Protein AF-A0A8C5RHL9-F1 (afdb_monomer_lite)

Sequence (104 aa):
IWLSSKYILYLTKCLQQFEETVRTLNNLYAEAEKLGSQSYLEGCLACLTAYTIFLCMETHYEKVLKKIAKYIQEQNEKIYAPQGLLLTDPIERGLRVVSFPVGS

InterPro domains:
  IPR019383 Golgin subfamily A member 7/ERF4 [PF10256] (16-98)
  IPR051371 Ras-specific palmitoyltransferase complex [PTHR13254] (16-100)

Radius of gyration: 36.52 Å; chains: 1; bounding box: 78×40×92 Å

Secondary structure (DSSP, 8-state):
-HHHHHHHHHHHHHHHHHHHHHHHHHHHHHHHHS--HHHHHHHHHHHHHHHHHHHHS--HHHHHHHHHHHHHHHHIIIIIGGGT--PPPGGGGTT---------

Foldseek 3Di:
DVVVVVVVVVVVVVVVVVVVVVVVVVVVVVVVVPDDPVVVVVVVVVVVVVVCCVVVCPDVVNVVLVVVQVVQVVCCVPPAVVVVHHWDRCVVVVNDTDDHPPDD

pLDDT: mean 79.17, std 13.0, range [38.03, 96.69]

Structure (mmCIF, N/CA/C/O backbone):
data_AF-A0A8C5RHL9-F1
#
_entry.id   AF-A0A8C5RHL9-F1
#
loop_
_atom_site.group_PDB
_atom_site.id
_atom_site.type_symbol
_atom_site.label_atom_id
_atom_site.label_alt_id
_atom_site.label_comp_id
_atom_site.label_asym_id
_atom_site.label_entity_id
_atom_site.label_seq_id
_atom_site.pdbx_PDB_ins_code
_atom_site.Cartn_x
_atom_site.Cartn_y
_atom_site.Cartn_z
_atom_site.occupancy
_atom_site.B_iso_or_equiv
_atom_site.auth_seq_id
_atom_site.auth_comp_id
_atom_site.auth_asym_id
_atom_site.auth_atom_id
_atom_site.pdbx_PDB_model_num
ATOM 1 N N . ILE A 1 1 ? 33.264 29.184 -51.253 1.00 61.00 1 ILE A N 1
ATOM 2 C CA . ILE A 1 1 ? 33.433 27.715 -51.416 1.00 61.00 1 ILE A CA 1
ATOM 3 C C . ILE A 1 1 ? 33.905 27.056 -50.109 1.00 61.00 1 ILE A C 1
ATOM 5 O O . ILE A 1 1 ? 33.161 26.258 -49.559 1.00 61.00 1 ILE A O 1
ATOM 9 N N . TRP A 1 2 ? 35.049 27.444 -49.527 1.00 49.56 2 TRP A N 1
ATOM 10 C CA . TRP A 1 2 ? 35.565 26.866 -48.266 1.00 49.56 2 TRP A CA 1
ATOM 11 C C . TRP A 1 2 ? 34.645 27.006 -47.035 1.00 49.56 2 TRP A C 1
ATOM 13 O O . TRP A 1 2 ? 34.410 26.027 -46.331 1.00 49.56 2 TRP A O 1
ATOM 23 N N . LEU A 1 3 ? 34.076 28.193 -46.794 1.00 59.22 3 LEU A N 1
ATOM 24 C CA . LEU A 1 3 ? 33.124 28.418 -45.690 1.00 59.22 3 LEU A CA 1
ATOM 25 C C . LEU A 1 3 ? 31.836 27.595 -45.847 1.00 59.22 3 LEU A C 1
ATOM 27 O O . LEU A 1 3 ? 31.324 27.061 -44.870 1.00 59.22 3 LEU A O 1
ATOM 31 N N . SER A 1 4 ? 31.363 27.432 -47.085 1.00 70.75 4 SER A N 1
ATOM 32 C CA . SER A 1 4 ? 30.184 26.619 -47.405 1.00 70.75 4 SER A CA 1
ATOM 33 C C . SER A 1 4 ? 30.440 25.127 -47.153 1.00 70.75 4 SER A C 1
ATOM 35 O O . SER A 1 4 ? 29.610 24.470 -46.537 1.00 70.75 4 SER A O 1
ATOM 37 N N . SER A 1 5 ? 31.627 24.615 -47.497 1.00 74.56 5 SER A N 1
ATOM 38 C CA . SER A 1 5 ? 32.005 23.217 -47.233 1.00 74.56 5 SER A CA 1
ATOM 39 C C . SER A 1 5 ? 32.120 22.902 -45.730 1.00 74.56 5 SER A C 1
ATOM 41 O O . SER A 1 5 ? 31.651 21.865 -45.263 1.00 74.56 5 SER A O 1
ATOM 43 N N . LYS A 1 6 ? 32.658 23.836 -44.930 1.00 77.94 6 LYS A N 1
ATOM 44 C CA . LYS A 1 6 ? 32.761 23.689 -43.465 1.00 77.94 6 LYS A CA 1
ATOM 45 C C . LYS A 1 6 ? 31.388 23.702 -42.778 1.00 77.94 6 LYS A C 1
ATOM 47 O O . LYS A 1 6 ? 31.178 22.968 -41.815 1.00 77.94 6 LYS A O 1
ATOM 52 N N . TYR A 1 7 ? 30.458 24.509 -43.291 1.00 79.56 7 TYR A N 1
ATOM 53 C CA . TYR A 1 7 ? 29.080 24.582 -42.801 1.00 79.56 7 TYR A CA 1
ATOM 54 C C . TYR A 1 7 ? 28.293 23.304 -43.120 1.00 79.56 7 TYR A C 1
ATOM 56 O O . TYR A 1 7 ? 27.595 22.786 -42.255 1.00 79.56 7 TYR A O 1
ATOM 64 N N . ILE A 1 8 ? 28.474 22.750 -44.325 1.00 80.06 8 ILE A N 1
ATOM 65 C CA . ILE A 1 8 ? 27.904 21.453 -44.718 1.00 80.06 8 ILE A CA 1
ATOM 66 C C . ILE A 1 8 ? 28.433 20.340 -43.806 1.00 80.06 8 ILE A C 1
ATOM 68 O O . ILE A 1 8 ? 27.642 19.579 -43.265 1.00 80.06 8 ILE A O 1
ATOM 72 N N . LEU A 1 9 ? 29.746 20.287 -43.554 1.00 82.25 9 LEU A N 1
ATOM 73 C CA . LEU A 1 9 ? 30.333 19.292 -42.649 1.00 82.25 9 LEU A CA 1
ATOM 74 C C . LEU A 1 9 ? 29.773 19.401 -41.217 1.00 82.25 9 LEU A C 1
ATOM 76 O O . LEU A 1 9 ? 29.502 18.385 -40.579 1.00 82.25 9 LEU A O 1
ATOM 80 N N . TYR A 1 10 ? 29.578 20.624 -40.717 1.00 80.94 10 TYR A N 1
ATOM 81 C CA . TYR A 1 10 ? 28.991 20.870 -39.398 1.00 80.94 10 TYR A CA 1
ATOM 82 C C . TYR A 1 10 ? 27.521 20.429 -39.322 1.00 80.94 10 TYR A C 1
ATOM 84 O O . TYR A 1 10 ? 27.134 19.753 -38.370 1.00 80.94 10 TYR A O 1
ATOM 92 N N . LEU A 1 11 ? 26.721 20.754 -40.343 1.00 82.50 11 LEU A N 1
ATOM 93 C CA . LEU A 1 11 ? 25.326 20.321 -40.461 1.00 82.50 11 LEU A CA 1
ATOM 94 C C . LEU A 1 11 ? 25.204 18.798 -40.519 1.00 82.50 11 LEU A C 1
ATOM 96 O O . LEU A 1 11 ? 24.412 18.232 -39.772 1.00 82.50 11 LEU A O 1
ATOM 100 N N . THR A 1 12 ? 26.021 18.130 -41.336 1.00 85.12 12 THR A N 1
ATOM 101 C CA . THR A 1 12 ? 26.022 16.664 -41.432 1.00 85.12 12 THR A CA 1
ATOM 102 C C . THR A 1 12 ? 26.402 16.022 -40.101 1.00 85.12 12 THR A C 1
ATOM 104 O O . THR A 1 12 ? 25.735 15.090 -39.665 1.00 85.12 12 THR A O 1
ATOM 107 N N . LYS A 1 13 ? 27.413 16.554 -39.402 1.00 90.25 13 LYS A N 1
ATOM 108 C CA . LYS A 1 13 ? 27.804 16.057 -38.075 1.00 90.25 13 LYS A CA 1
ATOM 109 C C . LYS A 1 13 ? 26.684 16.228 -37.042 1.00 90.25 13 LYS A C 1
ATOM 111 O O . LYS A 1 13 ? 26.456 15.338 -36.230 1.00 90.25 13 LYS A O 1
ATOM 116 N N . CYS A 1 14 ? 25.980 17.357 -37.076 1.00 86.81 14 CYS A N 1
ATOM 117 C CA . CYS A 1 14 ? 24.854 17.621 -36.181 1.00 86.81 14 CYS A CA 1
ATOM 118 C C . CYS A 1 14 ? 23.673 16.676 -36.462 1.00 86.81 14 CYS A C 1
ATOM 120 O O . CYS A 1 14 ? 23.094 16.117 -35.534 1.00 86.81 14 CYS A O 1
ATOM 122 N N . LEU A 1 15 ? 23.365 16.439 -37.743 1.00 90.44 15 LEU A N 1
ATOM 123 C CA . LEU A 1 15 ? 22.336 15.487 -38.170 1.00 90.44 15 LEU A CA 1
ATOM 124 C C . LEU A 1 15 ? 22.659 14.057 -37.724 1.00 90.44 15 LEU A C 1
ATOM 126 O O . LEU A 1 15 ? 21.780 13.383 -37.197 1.00 90.44 15 LEU A O 1
ATOM 130 N N . GLN A 1 16 ? 23.915 13.624 -37.858 1.00 92.62 16 GLN A N 1
ATOM 131 C CA . GLN A 1 16 ? 24.352 12.311 -37.373 1.00 92.62 16 GLN A CA 1
ATOM 132 C C . GLN A 1 16 ? 24.205 12.181 -35.853 1.00 92.62 16 GLN A C 1
ATOM 134 O O . GLN A 1 16 ? 23.656 11.193 -35.374 1.00 92.62 16 GLN A O 1
ATOM 139 N N . GLN A 1 17 ? 24.614 13.202 -35.093 1.00 93.31 17 GLN A N 1
ATOM 140 C CA . GLN A 1 17 ? 24.461 13.204 -33.636 1.00 93.31 17 GLN A CA 1
ATOM 141 C C . GLN A 1 17 ? 22.985 13.120 -33.218 1.00 93.31 17 GLN A C 1
ATOM 143 O O . GLN A 1 17 ? 22.633 12.426 -32.262 1.00 93.31 17 GLN A O 1
ATOM 148 N N . PHE A 1 18 ? 22.114 13.835 -33.932 1.00 92.88 18 PHE A N 1
ATOM 149 C CA . PHE A 1 18 ? 20.677 13.801 -33.695 1.00 92.88 18 PHE A CA 1
ATOM 150 C C . PHE A 1 18 ? 20.091 12.417 -33.995 1.00 92.88 18 PHE A C 1
ATOM 152 O O . PHE A 1 18 ? 19.347 11.883 -33.175 1.00 92.88 18 PHE A O 1
ATOM 159 N N . GLU A 1 19 ? 20.467 11.806 -35.119 1.00 95.00 19 GLU A N 1
ATOM 160 C CA . GLU A 1 19 ? 20.021 10.461 -35.492 1.00 95.00 19 GLU A CA 1
ATOM 161 C C . GLU A 1 19 ? 20.449 9.410 -34.456 1.00 95.00 19 GLU A C 1
ATOM 163 O O . GLU A 1 19 ? 19.627 8.604 -34.019 1.00 95.00 19 GLU A O 1
ATOM 168 N N . GLU A 1 20 ? 21.701 9.453 -33.992 1.00 96.50 20 GLU A N 1
ATOM 169 C CA . GLU A 1 20 ? 22.194 8.576 -32.922 1.00 96.50 20 GLU A CA 1
ATOM 170 C C . GLU A 1 20 ? 21.436 8.783 -31.607 1.00 96.50 20 GLU A C 1
ATOM 172 O O . GLU A 1 20 ? 21.088 7.815 -30.923 1.00 96.50 20 GLU A O 1
ATOM 177 N N . THR A 1 21 ? 21.127 10.037 -31.271 1.00 95.12 21 THR A N 1
ATOM 178 C CA . THR A 1 21 ? 20.351 10.375 -30.071 1.00 95.12 21 THR A CA 1
ATOM 179 C C . THR A 1 21 ? 18.939 9.801 -30.159 1.00 95.12 21 THR A C 1
ATOM 181 O O . THR A 1 21 ? 18.498 9.118 -29.237 1.00 95.12 21 THR A O 1
ATOM 184 N N . VAL A 1 22 ? 18.239 10.010 -31.280 1.00 96.44 22 VAL A N 1
ATOM 185 C CA . VAL A 1 22 ? 16.883 9.478 -31.497 1.00 96.44 22 VAL A CA 1
ATOM 186 C C . VAL A 1 22 ? 16.888 7.952 -31.498 1.00 96.44 22 VAL A C 1
ATOM 188 O O . VAL A 1 22 ? 16.023 7.336 -30.879 1.00 96.44 22 VAL A O 1
ATOM 191 N N . ARG A 1 23 ? 17.884 7.320 -32.128 1.00 96.69 23 ARG A N 1
ATOM 192 C CA . ARG A 1 23 ? 18.037 5.860 -32.111 1.00 96.69 23 ARG A CA 1
ATOM 193 C C . ARG A 1 23 ? 18.217 5.332 -30.689 1.00 96.69 23 ARG A C 1
ATOM 195 O O . ARG A 1 23 ? 17.587 4.344 -30.324 1.00 96.69 23 ARG A O 1
ATOM 202 N N . THR A 1 24 ? 19.043 5.999 -29.887 1.00 96.31 24 THR A N 1
ATOM 203 C CA . THR A 1 24 ? 19.272 5.632 -28.483 1.00 96.31 24 THR A CA 1
ATOM 204 C C . THR A 1 24 ? 17.996 5.785 -27.663 1.00 96.31 24 THR A C 1
ATOM 206 O O . THR A 1 24 ? 17.625 4.865 -26.942 1.00 96.31 24 THR A O 1
ATOM 209 N N . LEU A 1 25 ? 17.279 6.901 -27.822 1.00 95.19 25 LEU A N 1
ATOM 210 C CA . LEU A 1 25 ? 15.997 7.126 -27.152 1.00 95.19 25 LEU A CA 1
ATOM 211 C C . LEU A 1 25 ? 14.975 6.047 -27.509 1.00 95.19 25 LEU A C 1
ATOM 213 O O . LEU A 1 25 ? 14.365 5.472 -26.615 1.00 95.19 25 LEU A O 1
ATOM 217 N N . ASN A 1 26 ? 14.823 5.723 -28.792 1.00 95.25 26 ASN A N 1
ATOM 218 C CA . ASN A 1 26 ? 13.902 4.677 -29.232 1.00 95.25 26 ASN A CA 1
ATOM 2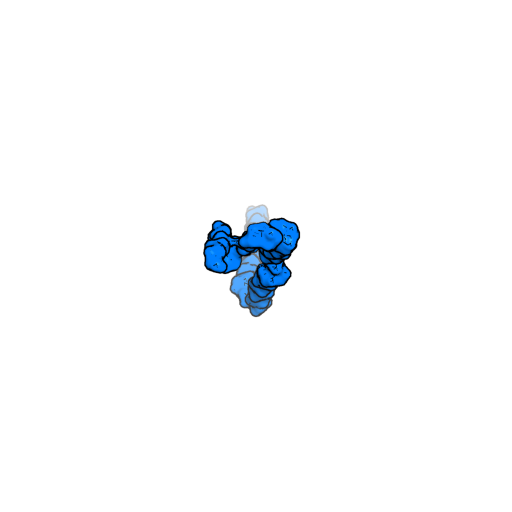19 C C . ASN A 1 26 ? 14.261 3.308 -28.637 1.00 95.25 26 ASN A C 1
ATOM 221 O O . ASN A 1 26 ? 13.365 2.569 -28.241 1.00 95.25 26 ASN A O 1
ATOM 225 N N . ASN A 1 27 ? 15.554 2.983 -28.520 1.00 94.75 27 ASN A N 1
ATOM 226 C CA . ASN A 1 27 ? 15.992 1.752 -27.860 1.00 94.75 27 ASN A CA 1
ATOM 227 C C . ASN A 1 27 ? 15.634 1.742 -26.366 1.00 94.75 27 ASN A C 1
ATOM 229 O O . ASN A 1 27 ? 15.157 0.724 -25.875 1.00 94.75 27 ASN A O 1
ATOM 233 N N . LEU A 1 28 ? 15.811 2.866 -25.664 1.00 91.56 28 LEU A N 1
ATOM 234 C CA . LEU A 1 28 ? 15.437 2.998 -24.251 1.00 91.56 28 LEU A CA 1
ATOM 235 C C . LEU A 1 28 ? 13.919 2.879 -24.046 1.00 91.56 28 LEU A C 1
ATOM 237 O O . LEU A 1 28 ? 13.479 2.216 -23.112 1.00 91.56 28 LEU A O 1
ATOM 241 N N . TYR A 1 29 ? 13.110 3.465 -24.932 1.00 88.00 29 TYR A N 1
ATOM 242 C CA . TYR A 1 29 ? 11.654 3.288 -24.898 1.00 88.00 29 TYR A CA 1
ATOM 243 C C . TYR A 1 29 ? 11.251 1.836 -25.173 1.00 88.00 29 TYR A C 1
ATOM 245 O O . TYR A 1 29 ? 10.424 1.291 -24.448 1.00 88.00 29 TYR A O 1
ATOM 253 N N . ALA A 1 30 ? 11.879 1.178 -26.151 1.00 89.62 30 ALA A N 1
ATOM 254 C CA . ALA A 1 30 ? 11.634 -0.236 -26.431 1.00 89.62 30 ALA A CA 1
ATOM 255 C C . ALA A 1 30 ? 12.052 -1.152 -25.264 1.00 89.62 30 ALA A C 1
ATOM 257 O O . ALA A 1 30 ? 11.460 -2.211 -25.064 1.00 89.62 30 ALA A O 1
ATOM 258 N N . GLU A 1 31 ? 13.071 -0.769 -24.491 1.00 86.69 31 GLU A N 1
ATOM 259 C CA . GLU A 1 31 ? 13.458 -1.458 -23.258 1.00 86.69 31 GLU A CA 1
ATOM 260 C C . GLU A 1 31 ? 12.436 -1.233 -22.137 1.00 86.69 31 GLU A C 1
ATOM 262 O O . GLU A 1 31 ? 12.041 -2.194 -21.484 1.00 86.69 31 GLU A O 1
ATOM 267 N N . ALA A 1 32 ? 11.934 -0.007 -21.969 1.00 82.56 32 ALA A N 1
ATOM 268 C CA . ALA A 1 32 ? 10.886 0.301 -20.996 1.00 82.56 32 ALA A CA 1
ATOM 269 C C . ALA A 1 32 ? 9.553 -0.413 -21.302 1.00 82.56 32 ALA A C 1
ATOM 271 O O . ALA A 1 32 ? 8.852 -0.835 -20.384 1.00 82.56 32 ALA A O 1
ATOM 272 N N . GLU A 1 33 ? 9.204 -0.577 -22.582 1.00 77.44 33 GLU A N 1
ATOM 273 C CA . GLU A 1 33 ? 8.015 -1.325 -23.015 1.00 77.44 33 GLU A CA 1
ATOM 274 C C . GLU A 1 33 ? 8.161 -2.840 -22.839 1.00 77.44 33 GLU A C 1
ATOM 276 O O . GLU A 1 33 ? 7.162 -3.550 -22.684 1.00 77.44 33 GLU A O 1
ATOM 281 N N . LYS A 1 34 ? 9.394 -3.360 -22.831 1.00 78.19 34 LYS A N 1
ATOM 282 C CA . LYS A 1 34 ? 9.657 -4.752 -22.462 1.00 78.19 34 LYS A CA 1
ATOM 283 C C . LYS A 1 34 ? 9.461 -4.906 -20.960 1.00 78.19 34 LYS A C 1
ATOM 285 O O . LYS A 1 34 ? 10.406 -4.891 -20.180 1.00 78.19 34 LYS A O 1
ATOM 290 N N . LEU A 1 35 ? 8.209 -5.114 -20.569 1.00 65.44 35 LEU A N 1
ATOM 291 C CA . LEU A 1 35 ? 7.834 -5.511 -19.219 1.00 65.44 35 LEU A CA 1
ATOM 292 C C . LEU A 1 35 ? 8.604 -6.781 -18.836 1.00 65.44 35 LEU A C 1
ATOM 294 O O . LEU A 1 35 ? 8.304 -7.885 -19.296 1.00 65.44 35 LEU A O 1
ATOM 298 N N . GLY A 1 36 ? 9.634 -6.613 -18.009 1.00 70.19 36 GLY A N 1
ATOM 299 C CA . GLY A 1 36 ? 10.389 -7.720 -17.449 1.00 70.19 36 GLY A CA 1
ATOM 300 C C . GLY A 1 36 ? 9.550 -8.480 -16.425 1.00 70.19 36 GLY A C 1
ATOM 301 O O . GLY A 1 36 ? 8.653 -7.926 -15.787 1.00 70.19 36 GLY A O 1
ATOM 302 N N . SER A 1 37 ? 9.887 -9.749 -16.189 1.00 64.19 37 SER A N 1
ATOM 303 C CA . SER A 1 37 ? 9.316 -10.528 -15.079 1.00 64.19 37 SER A CA 1
ATOM 304 C C . SER A 1 37 ? 9.473 -9.823 -13.721 1.00 64.19 37 SER A C 1
ATOM 306 O O . SER A 1 37 ? 8.662 -10.029 -12.823 1.00 64.19 37 SER A O 1
ATOM 308 N N . GLN A 1 38 ? 10.476 -8.949 -13.587 1.00 74.38 38 GLN A N 1
ATOM 309 C CA . GLN A 1 38 ? 10.700 -8.102 -12.417 1.00 74.38 38 GLN A CA 1
ATOM 310 C C . GLN A 1 38 ? 9.555 -7.111 -12.172 1.00 74.38 38 GLN A C 1
ATOM 312 O O . GLN A 1 38 ? 9.072 -7.042 -11.048 1.00 74.38 38 GLN A O 1
ATOM 317 N N . SER A 1 39 ? 9.037 -6.433 -13.200 1.00 78.00 39 SER A N 1
ATOM 318 C CA . SER A 1 39 ? 7.916 -5.490 -13.047 1.00 78.00 39 SER A CA 1
ATOM 319 C C . SER A 1 39 ? 6.630 -6.188 -12.589 1.00 78.00 39 SER A C 1
ATOM 321 O O . SER A 1 39 ? 5.850 -5.630 -11.819 1.00 78.00 39 SER A O 1
ATOM 323 N N . TYR A 1 40 ? 6.421 -7.443 -13.006 1.00 74.62 40 TYR A N 1
ATOM 324 C CA . TYR A 1 40 ? 5.314 -8.262 -12.503 1.00 74.62 40 TYR A CA 1
ATOM 325 C C . TYR A 1 40 ? 5.473 -8.573 -11.009 1.00 74.62 40 TYR A C 1
ATOM 327 O O . TYR A 1 40 ? 4.512 -8.459 -10.245 1.00 74.62 40 TYR A O 1
ATOM 335 N N . LEU A 1 41 ? 6.688 -8.930 -10.581 1.00 83.62 41 LEU A N 1
ATOM 336 C CA . LEU A 1 41 ? 6.994 -9.184 -9.173 1.00 83.62 41 LEU A CA 1
ATOM 337 C C . LEU A 1 41 ? 6.853 -7.916 -8.327 1.00 83.62 41 LEU A C 1
ATOM 339 O O . LEU A 1 41 ? 6.273 -7.984 -7.249 1.00 83.62 41 LEU A O 1
ATOM 343 N N . GLU A 1 42 ? 7.306 -6.765 -8.821 1.00 84.19 42 GLU A N 1
ATOM 344 C CA . GLU A 1 42 ? 7.119 -5.467 -8.165 1.00 84.19 42 GLU A CA 1
ATOM 345 C C . GLU A 1 42 ? 5.634 -5.135 -7.991 1.00 84.19 42 GLU A C 1
ATOM 347 O O . GLU A 1 42 ? 5.205 -4.791 -6.889 1.00 84.19 42 GLU A O 1
ATOM 352 N N . GLY A 1 43 ? 4.824 -5.318 -9.039 1.00 86.00 43 GLY A N 1
ATOM 353 C CA . GLY A 1 43 ? 3.374 -5.132 -8.969 1.00 86.00 43 GLY A CA 1
ATOM 354 C C . GLY A 1 43 ? 2.701 -6.074 -7.966 1.00 86.00 43 GLY A C 1
ATOM 355 O O . GLY A 1 43 ? 1.870 -5.639 -7.164 1.00 86.00 43 GLY A O 1
ATOM 356 N N . CYS A 1 44 ? 3.095 -7.352 -7.950 1.00 87.81 44 CYS A N 1
ATOM 357 C CA . CYS A 1 44 ? 2.597 -8.330 -6.981 1.00 87.81 44 CYS A CA 1
ATOM 358 C C . CYS A 1 44 ? 2.991 -7.958 -5.547 1.00 87.81 44 CYS A C 1
ATOM 360 O O . CYS A 1 44 ? 2.143 -7.976 -4.657 1.00 87.81 44 CYS A O 1
ATOM 362 N N . LEU A 1 45 ? 4.250 -7.579 -5.317 1.00 88.69 45 LEU A N 1
ATOM 363 C CA . LEU A 1 45 ? 4.752 -7.164 -4.007 1.00 88.69 45 LEU A CA 1
ATOM 364 C C . LEU A 1 45 ? 4.061 -5.894 -3.511 1.00 88.69 45 LEU A C 1
ATOM 366 O O . LEU A 1 45 ? 3.699 -5.828 -2.337 1.00 88.69 45 LEU A O 1
ATOM 370 N N . ALA A 1 46 ? 3.816 -4.918 -4.385 1.00 91.50 46 ALA A N 1
ATOM 371 C CA . ALA A 1 46 ? 3.066 -3.714 -4.042 1.00 91.50 46 ALA A CA 1
ATOM 372 C C . ALA A 1 46 ? 1.630 -4.053 -3.608 1.00 91.50 46 ALA A C 1
ATOM 374 O O . ALA A 1 46 ? 1.181 -3.602 -2.552 1.00 91.50 46 ALA A O 1
ATOM 375 N N . CYS A 1 47 ? 0.932 -4.908 -4.366 1.00 90.12 47 CYS A N 1
ATOM 376 C CA . CYS A 1 47 ? -0.422 -5.349 -4.022 1.00 90.12 47 CYS A CA 1
ATOM 377 C C . CYS A 1 47 ? -0.448 -6.112 -2.692 1.00 90.12 47 CYS A C 1
ATOM 379 O O . CYS A 1 47 ? -1.239 -5.791 -1.807 1.00 90.12 47 CYS A O 1
ATOM 381 N N . LEU A 1 48 ? 0.443 -7.093 -2.526 1.00 89.31 48 LEU A N 1
ATOM 382 C CA . LEU A 1 48 ? 0.556 -7.882 -1.300 1.00 89.31 48 LEU A CA 1
ATOM 383 C C . LEU A 1 48 ? 0.870 -6.999 -0.093 1.00 89.31 48 LEU A C 1
ATOM 385 O O . LEU A 1 48 ? 0.270 -7.184 0.961 1.00 89.31 48 LEU A O 1
ATOM 389 N N . THR A 1 49 ? 1.749 -6.009 -0.246 1.00 89.38 49 THR A N 1
ATOM 390 C CA . THR A 1 49 ? 2.077 -5.053 0.819 1.00 89.38 49 THR A CA 1
ATOM 391 C C . THR A 1 49 ? 0.858 -4.218 1.202 1.00 89.38 49 THR A C 1
ATOM 393 O O . THR A 1 49 ? 0.565 -4.085 2.387 1.00 89.38 49 THR A O 1
ATOM 396 N N . ALA A 1 50 ? 0.095 -3.717 0.227 1.00 87.81 50 ALA A N 1
ATOM 397 C CA . ALA A 1 50 ? -1.122 -2.952 0.487 1.00 87.81 50 ALA A CA 1
ATOM 398 C C . ALA A 1 50 ? -2.170 -3.784 1.248 1.00 87.81 50 ALA A C 1
ATOM 400 O O . ALA A 1 50 ? -2.680 -3.339 2.277 1.00 87.81 50 ALA A O 1
ATOM 401 N N . TYR A 1 51 ? -2.433 -5.018 0.805 1.00 83.12 51 TYR A N 1
ATOM 402 C CA . TYR A 1 51 ? -3.339 -5.931 1.509 1.00 83.12 51 TYR A CA 1
ATOM 403 C C . TYR A 1 51 ? -2.824 -6.296 2.901 1.00 83.12 51 TYR A C 1
ATOM 405 O O . TYR A 1 51 ? -3.596 -6.311 3.854 1.00 83.12 51 TYR A O 1
ATOM 413 N N . THR A 1 52 ? -1.521 -6.537 3.046 1.00 79.06 52 THR A N 1
ATOM 414 C CA . THR A 1 52 ? -0.906 -6.847 4.343 1.00 79.06 52 THR A CA 1
ATOM 415 C C . THR A 1 52 ? -1.046 -5.676 5.308 1.00 79.06 52 THR A C 1
ATOM 417 O O . THR A 1 52 ? -1.365 -5.892 6.468 1.00 79.06 52 THR A O 1
ATOM 420 N N . ILE A 1 53 ? -0.882 -4.430 4.855 1.00 81.56 53 ILE A N 1
ATOM 421 C CA . ILE A 1 53 ? -1.135 -3.248 5.690 1.00 81.56 53 ILE A CA 1
ATOM 422 C C . ILE A 1 53 ? -2.607 -3.196 6.103 1.00 81.56 53 ILE A C 1
ATOM 424 O O . ILE A 1 53 ? -2.889 -3.016 7.283 1.00 81.56 53 ILE A O 1
ATOM 428 N N . PHE A 1 54 ? -3.540 -3.402 5.172 1.00 72.56 54 PHE A N 1
ATOM 429 C CA . PHE A 1 54 ? -4.974 -3.432 5.477 1.00 72.56 54 PHE A CA 1
ATOM 430 C C . PHE A 1 54 ? -5.364 -4.539 6.471 1.00 72.56 54 PHE A C 1
ATOM 432 O O . PHE A 1 54 ? -6.266 -4.325 7.274 1.00 72.56 54 PHE A O 1
ATOM 439 N N . LEU A 1 55 ? -4.696 -5.696 6.430 1.00 68.44 55 LEU A N 1
ATOM 440 C CA . LEU A 1 55 ? -4.982 -6.855 7.284 1.00 68.44 55 LEU A CA 1
ATOM 441 C C . LEU A 1 55 ? -4.255 -6.813 8.640 1.00 68.44 55 LEU A C 1
ATOM 443 O O . LEU A 1 55 ? -4.832 -7.178 9.659 1.00 68.44 55 LEU A O 1
ATOM 447 N N . CYS A 1 56 ? -2.990 -6.385 8.676 1.00 64.88 56 CYS A N 1
ATOM 448 C CA . CYS A 1 56 ? -2.178 -6.312 9.899 1.00 64.88 56 CYS A CA 1
ATOM 449 C C . CYS A 1 56 ? -2.469 -5.055 10.725 1.00 64.88 56 CYS A C 1
ATOM 451 O O . CYS A 1 56 ? -2.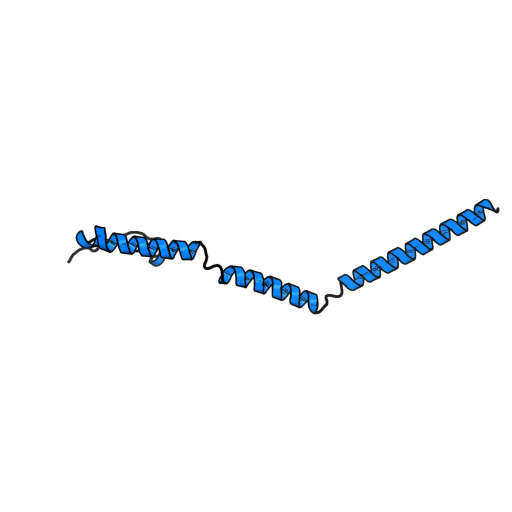209 -5.021 11.931 1.00 64.88 56 CYS A O 1
ATOM 453 N N . MET A 1 57 ? -3.033 -4.021 10.102 1.00 61.31 57 MET A N 1
ATOM 454 C CA . MET A 1 57 ? -3.727 -2.966 10.821 1.00 61.31 57 MET A CA 1
ATOM 455 C C . MET A 1 57 ? -5.091 -3.524 11.214 1.00 61.31 57 MET A C 1
ATOM 457 O O . MET A 1 57 ? -6.078 -3.230 10.550 1.00 61.31 57 MET A O 1
ATOM 461 N N . GLU A 1 58 ? -5.167 -4.299 12.303 1.00 58.12 58 GLU A N 1
ATOM 462 C CA . GLU A 1 58 ? -6.416 -4.392 13.073 1.00 58.12 58 GLU A CA 1
ATOM 463 C C . GLU A 1 58 ? -6.934 -2.960 13.165 1.00 58.12 58 GLU A C 1
ATOM 465 O O . GLU A 1 58 ? -6.237 -2.083 13.711 1.00 58.12 58 GLU A O 1
ATOM 470 N N . THR A 1 59 ? -8.037 -2.697 12.459 1.00 64.56 59 THR A N 1
ATOM 471 C CA . THR A 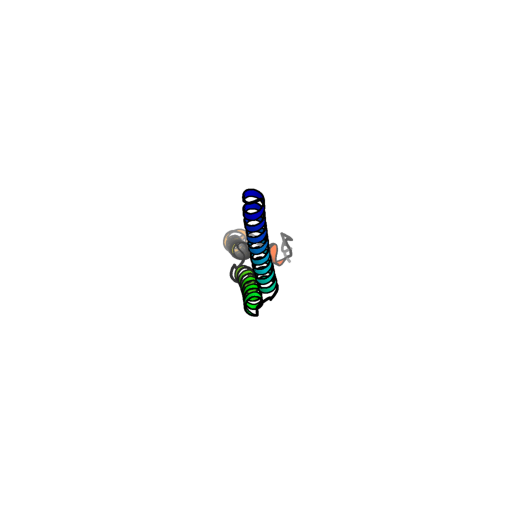1 59 ? -8.364 -1.324 12.085 1.00 64.56 59 THR A CA 1
ATOM 472 C C . THR A 1 59 ? -8.453 -0.534 13.383 1.00 64.56 59 THR A C 1
ATOM 474 O O . THR A 1 59 ? -8.939 -1.041 14.397 1.00 64.56 59 THR A O 1
ATOM 477 N N . HIS A 1 60 ? -7.955 0.706 13.414 1.00 72.75 60 HIS A N 1
ATOM 478 C CA . HIS A 1 60 ? -8.143 1.559 14.595 1.00 72.75 60 HIS A CA 1
ATOM 479 C C . HIS A 1 60 ? -9.606 1.503 15.075 1.00 72.75 60 HIS A C 1
ATOM 481 O O . HIS A 1 60 ? -9.877 1.491 16.273 1.00 72.75 60 HIS A O 1
ATOM 487 N N . TYR A 1 61 ? -10.520 1.359 14.114 1.00 72.62 61 TYR A N 1
ATOM 488 C CA . TYR A 1 61 ? -11.914 1.020 14.317 1.00 72.62 61 TYR A CA 1
ATOM 489 C C . TYR A 1 61 ? -12.131 -0.236 15.184 1.00 72.62 61 TYR A C 1
ATOM 491 O O . TYR A 1 61 ? -12.623 -0.081 16.296 1.00 72.62 61 TYR A O 1
ATOM 499 N N . GLU A 1 62 ? -11.714 -1.440 14.777 1.00 78.81 62 GLU A N 1
ATOM 500 C CA . GLU A 1 62 ? -11.842 -2.676 15.580 1.00 78.81 62 GLU A CA 1
ATOM 501 C C . GLU A 1 62 ? -11.239 -2.561 16.989 1.00 78.81 62 GLU A C 1
ATOM 503 O O . GLU A 1 62 ? -11.845 -3.013 17.966 1.00 78.81 62 GLU A O 1
ATOM 508 N N . LYS A 1 63 ? -10.084 -1.897 17.135 1.00 81.38 63 LYS A N 1
ATOM 509 C CA . LYS A 1 63 ? -9.477 -1.646 18.457 1.00 81.38 63 LYS A CA 1
ATOM 510 C C . LYS A 1 63 ? -10.360 -0.769 19.340 1.00 81.38 63 LYS A C 1
ATOM 512 O O . LYS A 1 63 ? -10.483 -1.019 20.540 1.00 81.38 63 LYS A O 1
ATOM 517 N N . VAL A 1 64 ? -10.957 0.275 18.768 1.00 83.12 64 VAL A N 1
ATOM 518 C CA . VAL A 1 64 ? -11.899 1.150 19.473 1.00 83.12 64 VAL A CA 1
ATOM 519 C C . VAL A 1 64 ? -13.195 0.404 19.788 1.00 83.12 64 VAL A C 1
ATOM 521 O O . VAL A 1 64 ? -13.692 0.546 20.901 1.00 83.12 64 VAL A O 1
ATOM 524 N N . LEU A 1 65 ? -13.687 -0.457 18.892 1.00 84.25 65 LEU A N 1
ATOM 525 C CA . LEU A 1 65 ? -14.870 -1.281 19.154 1.00 84.25 65 LEU A CA 1
ATOM 526 C C . LEU A 1 65 ? -14.667 -2.209 20.351 1.00 84.25 65 LEU A C 1
ATOM 528 O O . LEU A 1 65 ? -15.496 -2.230 21.254 1.00 84.25 65 LEU A O 1
ATOM 532 N N . LYS A 1 66 ? -13.517 -2.888 20.436 1.00 84.75 66 LYS A N 1
ATOM 533 C CA . LYS A 1 66 ? -13.175 -3.714 21.607 1.00 84.75 66 LYS A CA 1
ATOM 534 C C . LYS A 1 66 ? -13.129 -2.901 22.905 1.00 84.75 66 LYS A C 1
ATOM 536 O O . LYS A 1 66 ? -13.554 -3.389 23.950 1.00 84.75 66 LYS A O 1
ATOM 541 N N . LYS A 1 67 ? -12.632 -1.657 22.858 1.00 87.19 67 LYS A N 1
ATOM 542 C CA . LYS A 1 67 ? -12.646 -0.749 24.021 1.00 87.19 67 LYS A CA 1
ATOM 543 C C . LYS A 1 67 ? -14.069 -0.366 24.432 1.00 87.19 67 LYS A C 1
ATOM 545 O O . LYS A 1 67 ? -14.353 -0.346 25.626 1.00 87.19 67 LYS A O 1
ATOM 550 N N . ILE A 1 68 ? -14.943 -0.080 23.467 1.00 87.94 68 ILE A N 1
ATOM 551 C CA . ILE A 1 68 ? -16.352 0.259 23.711 1.00 87.94 68 ILE A CA 1
ATOM 552 C C . ILE A 1 68 ? -17.089 -0.934 24.327 1.00 87.94 68 ILE A C 1
ATOM 554 O O . ILE A 1 68 ? -17.707 -0.771 25.376 1.00 87.94 68 ILE A O 1
ATOM 558 N N . ALA A 1 69 ? -16.950 -2.132 23.751 1.00 87.56 69 ALA A N 1
ATOM 559 C CA . ALA A 1 69 ? -17.561 -3.355 24.271 1.00 87.56 69 ALA A CA 1
ATOM 560 C C . ALA A 1 69 ? -17.154 -3.617 25.731 1.00 87.56 69 ALA A C 1
ATOM 562 O O . ALA A 1 69 ? -18.002 -3.842 26.597 1.00 87.56 69 ALA A O 1
ATOM 563 N N . LYS A 1 70 ? -15.854 -3.483 26.037 1.00 90.00 70 LYS A N 1
ATOM 564 C CA . LYS A 1 70 ? -15.342 -3.617 27.407 1.00 90.00 70 LYS A CA 1
ATOM 565 C C . LYS A 1 70 ? -15.941 -2.572 28.354 1.00 90.00 70 LYS A C 1
ATOM 567 O O . LYS A 1 70 ? -16.330 -2.907 29.468 1.00 90.00 70 LYS A O 1
ATOM 572 N N . TYR A 1 71 ? -16.040 -1.318 27.917 1.00 90.81 71 TYR A N 1
ATOM 573 C CA . TYR A 1 71 ? -16.636 -0.254 28.723 1.00 90.81 71 TYR A CA 1
ATOM 574 C C . TYR A 1 71 ? -18.119 -0.516 29.024 1.00 90.81 71 TYR A C 1
ATOM 576 O O . TYR A 1 71 ? -18.540 -0.374 30.170 1.00 90.81 71 TYR A O 1
ATOM 584 N N . ILE A 1 72 ? -18.899 -0.950 28.028 1.00 88.69 72 ILE A N 1
ATOM 585 C CA . ILE A 1 72 ? -20.315 -1.307 28.203 1.00 88.69 72 ILE A CA 1
ATOM 586 C C . ILE A 1 72 ? -20.463 -2.424 29.240 1.00 88.69 72 ILE A C 1
ATOM 588 O O . ILE A 1 72 ? -21.304 -2.318 30.133 1.00 88.69 72 ILE A O 1
ATOM 592 N N . GLN A 1 73 ? -19.618 -3.456 29.172 1.00 87.88 73 GLN A N 1
ATOM 593 C CA . GLN A 1 73 ? -19.624 -4.541 30.149 1.00 87.88 73 GLN A CA 1
ATOM 594 C C . GLN A 1 73 ? -19.343 -4.037 31.572 1.00 87.88 73 GLN A C 1
ATOM 596 O O . GLN A 1 73 ? -20.097 -4.346 32.493 1.00 87.88 73 GLN A O 1
ATOM 601 N N . GLU A 1 74 ? -18.333 -3.182 31.744 1.00 92.00 74 GLU A N 1
ATOM 602 C CA . GLU A 1 74 ? -18.028 -2.583 33.047 1.00 92.00 74 GLU A CA 1
ATOM 603 C C . GLU A 1 74 ? -19.183 -1.720 33.590 1.00 92.00 74 GLU A C 1
ATOM 605 O O . GLU A 1 74 ? -19.433 -1.721 34.797 1.00 92.00 74 GLU A O 1
ATOM 610 N N . GLN A 1 75 ? -19.900 -0.981 32.731 1.00 89.12 75 GLN A N 1
ATOM 611 C CA . GLN A 1 75 ? -21.070 -0.201 33.157 1.00 89.12 75 GLN A CA 1
ATOM 612 C C . GLN A 1 75 ? -22.260 -1.098 33.516 1.00 89.12 75 GLN A C 1
ATOM 614 O O . GLN A 1 75 ? -22.984 -0.804 34.470 1.00 89.12 75 GLN A O 1
ATOM 619 N N . ASN A 1 76 ? -22.456 -2.204 32.795 1.00 87.62 76 ASN A N 1
ATOM 620 C CA . ASN A 1 76 ? -23.492 -3.176 33.126 1.00 87.62 76 ASN A CA 1
ATOM 621 C C . ASN A 1 76 ? -23.281 -3.778 34.506 1.00 87.62 76 ASN A C 1
ATOM 623 O O . ASN A 1 76 ? -24.212 -3.790 35.302 1.00 87.62 76 ASN A O 1
ATOM 627 N N . GLU A 1 77 ? -22.062 -4.209 34.817 1.00 89.62 77 GLU A N 1
ATOM 628 C CA . GLU A 1 77 ? -21.748 -4.817 36.1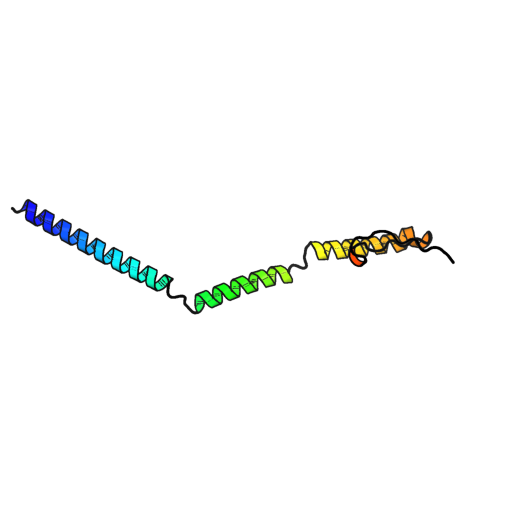10 1.00 89.62 77 GLU A CA 1
ATOM 629 C C . GLU A 1 77 ? -21.887 -3.823 37.271 1.00 89.62 77 GLU A C 1
ATOM 631 O O . GLU A 1 77 ? -22.388 -4.180 38.337 1.00 89.62 77 GLU A O 1
ATOM 636 N N . LYS A 1 78 ? -21.472 -2.566 37.073 1.00 89.75 78 LYS A N 1
ATOM 637 C CA . LYS A 1 78 ? -21.421 -1.565 38.152 1.00 89.75 78 LYS A CA 1
ATOM 638 C C . LYS A 1 78 ? -22.725 -0.800 38.363 1.00 89.75 78 LYS A C 1
ATOM 640 O O . LYS A 1 78 ? -23.013 -0.418 39.494 1.00 89.75 78 LYS A O 1
ATOM 645 N N . ILE A 1 79 ? -23.472 -0.511 37.296 1.00 89.06 79 ILE A N 1
ATOM 646 C CA . ILE A 1 79 ? -24.579 0.459 37.328 1.00 89.06 79 ILE A CA 1
ATOM 647 C C . ILE A 1 79 ? -25.900 -0.179 36.909 1.00 89.06 79 ILE A C 1
ATOM 649 O O . ILE A 1 79 ? -26.892 -0.015 37.619 1.00 89.06 79 ILE A O 1
ATOM 653 N N . TYR A 1 80 ? -25.935 -0.886 35.775 1.00 84.56 80 TYR A N 1
ATOM 65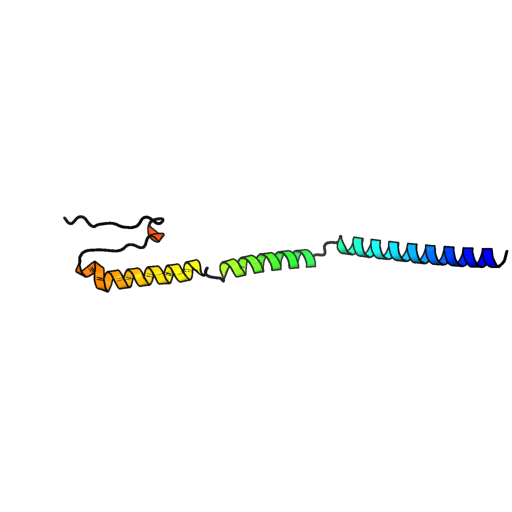4 C CA . TYR A 1 80 ? -27.204 -1.306 35.170 1.00 84.56 80 TYR A CA 1
ATOM 655 C C . TYR A 1 80 ? -27.757 -2.616 35.748 1.00 84.56 80 TYR A C 1
ATOM 657 O O . TYR A 1 80 ? -28.944 -2.672 36.067 1.00 84.56 80 TYR A O 1
ATOM 665 N N . ALA A 1 81 ? -26.921 -3.633 35.977 1.00 86.31 81 ALA A N 1
ATOM 666 C CA . ALA A 1 81 ? -27.352 -4.920 36.528 1.00 86.31 81 ALA A CA 1
ATOM 667 C C . ALA A 1 81 ? -28.008 -4.799 37.921 1.00 86.31 81 ALA A C 1
ATOM 669 O O . ALA A 1 81 ? -29.062 -5.407 38.116 1.00 86.31 81 ALA A O 1
ATOM 670 N N . PRO A 1 82 ? -27.503 -3.969 38.864 1.00 86.50 82 PRO A N 1
ATOM 671 C CA . PRO A 1 82 ? -28.186 -3.722 40.140 1.00 86.50 82 PRO A CA 1
ATOM 672 C C . PRO A 1 82 ? -29.585 -3.104 39.999 1.00 86.50 82 PRO A C 1
ATOM 674 O O . PRO A 1 82 ? -30.405 -3.224 40.903 1.00 86.50 82 PRO A O 1
ATOM 677 N N . GLN A 1 83 ? -29.860 -2.440 38.875 1.00 85.31 83 GLN A N 1
ATOM 678 C CA . GLN A 1 83 ? -31.136 -1.787 38.573 1.00 85.31 83 GLN A CA 1
ATOM 679 C C . GLN A 1 83 ? -32.031 -2.647 37.662 1.00 85.31 83 GLN A C 1
ATOM 681 O O . GLN A 1 83 ? -33.073 -2.179 37.211 1.00 85.31 83 GLN A O 1
ATOM 686 N N . GLY A 1 84 ? -31.632 -3.892 37.366 1.00 82.75 84 GLY A N 1
ATOM 687 C CA . GLY A 1 84 ? -32.358 -4.787 36.458 1.00 82.75 84 GLY A CA 1
ATOM 688 C C . GLY A 1 84 ? -32.277 -4.386 34.979 1.00 82.75 84 GLY A C 1
ATOM 689 O O . GLY A 1 84 ? -33.097 -4.825 34.175 1.00 82.75 84 GLY A O 1
ATOM 690 N N . LEU A 1 85 ? -31.310 -3.543 34.609 1.00 81.31 85 LEU A N 1
ATOM 691 C CA . LEU A 1 85 ? -31.109 -3.042 33.251 1.00 81.31 85 LEU A CA 1
ATOM 692 C C . LEU A 1 85 ? -29.875 -3.691 32.606 1.00 81.31 85 LEU A C 1
ATOM 694 O O . LEU A 1 85 ? -28.912 -4.041 33.288 1.00 81.31 85 LEU A O 1
ATOM 698 N N . LEU A 1 86 ? -29.883 -3.820 31.276 1.00 81.94 86 LEU A N 1
ATOM 699 C CA . LEU A 1 86 ? -28.749 -4.337 30.506 1.00 81.94 86 LEU A CA 1
ATOM 700 C C . LEU A 1 86 ? -28.531 -3.508 29.239 1.00 81.94 86 LEU A C 1
ATOM 702 O O . LEU A 1 86 ? -29.356 -3.500 28.322 1.00 81.94 86 LEU A O 1
ATOM 706 N N . LEU A 1 87 ? -27.389 -2.835 29.172 1.00 81.75 87 LEU A N 1
ATOM 707 C CA . LEU A 1 87 ? -26.923 -2.132 27.989 1.00 81.75 87 LEU A CA 1
ATOM 708 C C . LEU A 1 87 ? -26.287 -3.140 27.025 1.00 81.75 87 LEU A C 1
ATOM 710 O O . LEU A 1 87 ? -25.308 -3.801 27.356 1.00 81.75 87 LEU A O 1
ATOM 714 N N . THR A 1 88 ? -26.849 -3.281 25.831 1.00 78.31 88 THR A N 1
ATOM 715 C CA . THR A 1 88 ? -26.314 -4.171 24.788 1.00 78.31 88 THR A CA 1
ATOM 716 C C . THR A 1 88 ? -25.484 -3.366 23.800 1.00 78.31 88 THR A C 1
ATOM 718 O O . THR A 1 88 ? -25.846 -2.230 23.485 1.00 78.31 88 THR A O 1
ATOM 721 N N . ASP A 1 89 ? -24.370 -3.936 23.332 1.00 78.75 89 ASP A N 1
ATOM 722 C CA . ASP A 1 89 ? -23.520 -3.264 22.351 1.00 78.75 89 ASP A CA 1
ATOM 723 C C . ASP A 1 89 ? -24.317 -3.044 21.047 1.00 78.75 89 ASP A C 1
ATOM 725 O O . ASP A 1 89 ? -24.819 -4.013 20.463 1.00 78.75 89 ASP A O 1
ATOM 729 N N . PRO A 1 90 ? -24.469 -1.789 20.576 1.00 70.00 90 PRO A N 1
ATOM 730 C CA . PRO A 1 90 ? -25.155 -1.493 19.325 1.00 70.00 90 PRO A CA 1
ATOM 731 C C . PRO A 1 90 ? -24.629 -2.300 18.143 1.00 70.00 90 PRO A C 1
ATOM 733 O O . PRO A 1 90 ? -25.391 -2.621 17.235 1.00 70.00 90 PRO A O 1
ATOM 736 N N . ILE A 1 91 ? -23.333 -2.596 18.113 1.00 72.56 91 ILE A N 1
ATOM 737 C CA . ILE A 1 91 ? -22.664 -3.182 16.951 1.00 72.56 91 ILE A CA 1
ATOM 738 C C . ILE A 1 91 ? -23.095 -4.628 16.739 1.00 72.56 91 ILE A C 1
ATOM 740 O O . ILE A 1 91 ? -23.335 -5.029 15.601 1.00 72.56 91 ILE A O 1
ATOM 744 N N . GLU A 1 92 ? -23.334 -5.368 17.822 1.00 65.25 92 GLU A N 1
ATOM 745 C CA . GLU A 1 92 ? -23.891 -6.724 17.765 1.00 65.25 92 GLU A CA 1
ATOM 746 C C . GLU A 1 92 ? -25.344 -6.746 17.257 1.00 65.25 92 GLU A C 1
ATOM 748 O O . GLU A 1 92 ? -25.845 -7.788 16.837 1.00 65.25 92 GLU A O 1
ATOM 753 N N . ARG A 1 93 ? -26.030 -5.593 17.247 1.00 60.78 93 ARG A N 1
ATOM 754 C CA . ARG A 1 93 ? -27.422 -5.440 16.790 1.00 60.78 93 ARG A CA 1
ATOM 755 C C . ARG A 1 93 ? -27.592 -4.558 15.550 1.00 60.78 93 ARG A C 1
ATOM 757 O O . ARG A 1 93 ? -28.704 -4.105 15.269 1.00 60.78 93 ARG A O 1
ATOM 764 N N . GLY A 1 94 ? -26.522 -4.293 14.799 1.00 60.56 94 GLY A N 1
ATOM 765 C CA . GLY A 1 94 ? -26.590 -3.447 13.602 1.00 60.56 94 GLY A CA 1
ATOM 766 C C . GLY A 1 94 ? -26.942 -1.985 13.914 1.00 60.56 94 GLY A C 1
ATOM 767 O O . GLY A 1 94 ? -27.747 -1.380 13.211 1.00 60.56 94 GLY A O 1
ATOM 768 N N . LEU A 1 95 ? -26.358 -1.436 14.984 1.00 58.28 95 LEU A N 1
ATOM 769 C CA . LEU A 1 95 ? -26.519 -0.069 15.506 1.00 58.28 95 LEU A CA 1
ATOM 770 C C . LEU A 1 95 ? -27.879 0.245 16.153 1.00 58.28 95 LEU A C 1
ATOM 772 O O . LEU A 1 95 ? -28.186 1.406 16.419 1.00 58.28 95 LEU A O 1
ATOM 776 N N . ARG A 1 96 ? -28.702 -0.766 16.445 1.00 57.41 96 ARG A N 1
ATOM 777 C CA . ARG A 1 96 ? -29.985 -0.582 17.141 1.00 57.41 96 ARG A CA 1
ATOM 778 C C . ARG A 1 96 ? -29.773 -0.663 18.651 1.00 57.41 96 ARG A C 1
ATOM 780 O O . ARG A 1 96 ? -29.447 -1.724 19.176 1.00 57.41 96 ARG A O 1
ATOM 787 N N . VAL A 1 97 ? -29.948 0.465 19.337 1.00 56.41 97 VAL A N 1
ATOM 788 C CA . VAL A 1 97 ? -29.666 0.613 20.772 1.00 56.41 97 VAL A CA 1
ATOM 789 C C . VAL A 1 97 ? -30.962 0.490 21.578 1.00 56.41 97 VAL A C 1
ATOM 791 O O . VAL A 1 97 ? -31.954 1.138 21.257 1.00 56.41 97 VAL A O 1
ATOM 794 N N . VAL A 1 98 ? -30.882 -0.282 22.664 1.00 54.62 98 VAL A N 1
ATOM 795 C CA . VAL A 1 98 ? -31.850 -0.471 23.764 1.00 54.62 98 VAL A CA 1
ATOM 796 C C . VAL A 1 98 ? -32.827 -1.651 23.621 1.00 54.62 98 VAL A C 1
ATOM 798 O O . VAL A 1 98 ? -33.646 -1.736 22.711 1.00 54.62 98 VAL A O 1
ATOM 801 N N . SER A 1 99 ? -32.754 -2.557 24.602 1.00 54.28 99 SER A N 1
ATOM 802 C CA . SER A 1 99 ? -33.702 -3.641 24.867 1.00 54.28 99 SER A CA 1
ATOM 803 C C . SER A 1 99 ? -34.075 -3.583 26.343 1.00 54.28 99 SER A C 1
ATOM 805 O O . SER A 1 99 ? -33.205 -3.758 27.191 1.00 54.28 99 SER A O 1
ATOM 807 N N . PHE A 1 100 ? -35.349 -3.352 26.653 1.00 56.06 100 PHE A N 1
ATOM 808 C CA . PHE A 1 100 ? -35.859 -3.411 28.021 1.00 56.06 100 PHE A CA 1
ATOM 809 C C . PHE A 1 100 ? -36.358 -4.835 28.297 1.00 56.06 100 PHE A C 1
ATOM 811 O O . PHE A 1 100 ? -37.223 -5.306 27.553 1.00 56.06 100 PHE A O 1
ATOM 818 N N . PRO A 1 101 ? -35.849 -5.550 29.315 1.00 54.84 101 PRO A N 1
ATOM 819 C CA . PRO A 1 101 ? -36.510 -6.763 29.762 1.00 54.84 101 PRO A CA 1
ATOM 820 C C . PRO A 1 101 ? -37.841 -6.366 30.411 1.00 54.84 101 PRO A C 1
ATOM 822 O O . PRO A 1 101 ? -37.872 -5.689 31.437 1.00 54.84 101 PRO A O 1
ATOM 825 N N . VAL A 1 102 ? -38.954 -6.755 29.790 1.00 52.56 102 VAL A N 1
ATOM 826 C CA . VAL A 1 102 ? -40.262 -6.723 30.451 1.00 52.56 102 VAL A CA 1
ATOM 827 C C . VAL A 1 102 ? -40.260 -7.893 31.426 1.00 52.56 102 VAL A C 1
ATOM 829 O O . VAL A 1 102 ? -40.229 -9.047 31.001 1.00 52.56 102 VAL A O 1
ATOM 832 N N . GLY A 1 103 ? -40.207 -7.587 32.722 1.00 56.12 103 GLY A N 1
ATOM 833 C CA . GLY A 1 103 ? -40.308 -8.590 33.776 1.00 56.12 103 GLY A CA 1
ATOM 834 C C . GLY A 1 103 ? -41.569 -9.436 33.601 1.00 56.12 103 GLY A C 1
ATOM 835 O O . GLY A 1 103 ? -42.648 -8.902 33.344 1.00 56.12 103 GLY A O 1
ATOM 836 N N . SER A 1 104 ? -41.401 -10.753 33.707 1.00 38.03 104 SER A N 1
ATOM 837 C CA . SER A 1 104 ? -42.464 -11.707 34.034 1.00 38.03 104 SER A CA 1
ATOM 838 C C . SER A 1 104 ? -42.207 -12.220 35.441 1.00 38.03 104 SER A C 1
ATOM 840 O O . SER A 1 104 ? -41.015 -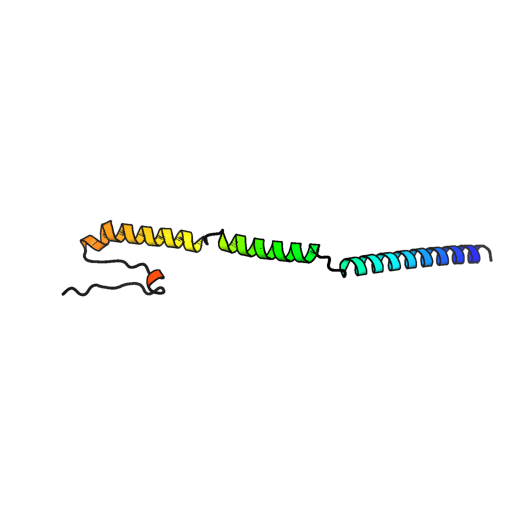12.478 35.731 1.00 38.03 104 SER A O 1
#

Organism: Laticauda laticaudata (NCBI:txid8630)